Protein AF-L1NZZ9-F1 (afdb_monomer)

Foldseek 3Di:
DDFADAPVQADQADKWWWKDWKAWDDPPPDGQIWMWTKMAGNNQQKIWTWTCDGPPFHIKTFDIFGWDQDPVRWIWGWGWIAGPVQGIWIWTWTFTDGNSQKIWTWIDGPVGIMTDITGTD

Secondary structure (DSSP, 8-state):
------GGGS-SSSEEEEEEEEEE---TT---EEEEEEEEETTTTEEEEEEE--TT---EEEEEEEEEE-TTS-EEEEEEEEETTTEEEEEEEEEESGGG-EEEEEEEETTEEEEEEEEE-

Radius of gyration: 14.11 Å; Cα contacts (8 Å, |Δi|>4): 331; chains: 1; bounding box: 36×30×38 Å

pLDDT: mean 89.21, std 14.45, range [39.22, 98.88]

Structure (mmCIF, N/CA/C/O backbone):
data_AF-L1NZZ9-F1
#
_entry.id   AF-L1NZZ9-F1
#
loop_
_atom_site.group_PDB
_atom_site.id
_atom_site.type_symbol
_atom_site.label_atom_id
_atom_site.label_alt_id
_atom_site.label_comp_id
_atom_site.label_asym_id
_atom_site.label_entity_id
_atom_site.label_seq_id
_atom_site.pdbx_PDB_ins_code
_atom_site.Cartn_x
_atom_site.Cartn_y
_atom_site.Cartn_z
_atom_site.occupancy
_atom_site.B_iso_or_equiv
_atom_site.auth_seq_id
_atom_site.auth_comp_id
_atom_site.auth_asym_id
_atom_site.auth_atom_id
_atom_site.pdbx_PDB_model_num
ATOM 1 N N . MET A 1 1 ? -16.034 -20.396 -1.517 1.00 40.25 1 MET A N 1
ATOM 2 C CA . MET A 1 1 ? -16.034 -19.739 -0.193 1.00 40.25 1 MET A CA 1
ATOM 3 C C . MET A 1 1 ? -15.449 -18.351 -0.378 1.00 40.25 1 MET A C 1
ATOM 5 O O . MET A 1 1 ? -14.276 -18.246 -0.702 1.00 40.25 1 MET A O 1
ATOM 9 N N . THR A 1 2 ? -16.267 -17.304 -0.293 1.00 39.47 2 THR A N 1
ATOM 10 C CA . THR A 1 2 ? -15.812 -15.923 -0.516 1.00 39.47 2 THR A CA 1
ATOM 11 C C . THR A 1 2 ? -15.528 -15.296 0.844 1.00 39.47 2 THR A C 1
ATOM 13 O O . THR A 1 2 ? -16.461 -14.976 1.573 1.00 39.47 2 THR A O 1
ATOM 16 N N . ILE A 1 3 ? -14.253 -15.168 1.210 1.00 51.25 3 ILE A N 1
ATOM 17 C CA . ILE A 1 3 ? -13.834 -14.487 2.441 1.00 51.25 3 ILE A CA 1
ATOM 18 C C . ILE A 1 3 ? -13.760 -12.990 2.114 1.00 51.25 3 ILE A C 1
ATOM 20 O O . ILE A 1 3 ? -12.874 -12.557 1.382 1.00 51.25 3 ILE A O 1
ATOM 24 N N . ARG A 1 4 ? -14.730 -12.202 2.594 1.00 60.34 4 ARG A N 1
ATOM 25 C CA . ARG A 1 4 ? -14.737 -10.731 2.499 1.00 60.34 4 ARG A CA 1
ATOM 26 C C . ARG A 1 4 ? -14.772 -10.146 3.905 1.00 60.34 4 ARG A C 1
ATOM 28 O O . ARG A 1 4 ? -15.462 -10.677 4.768 1.00 60.34 4 ARG A O 1
ATOM 35 N N . VAL A 1 5 ? -14.037 -9.060 4.116 1.00 59.09 5 VAL A N 1
ATOM 36 C CA . VAL A 1 5 ? -14.034 -8.297 5.370 1.00 59.09 5 VAL A CA 1
ATOM 37 C C . VAL A 1 5 ? -15.132 -7.256 5.280 1.00 59.09 5 VAL A C 1
ATOM 39 O O . VAL A 1 5 ? -15.149 -6.465 4.338 1.00 59.09 5 VAL A O 1
ATOM 42 N N . THR A 1 6 ? -16.054 -7.258 6.236 1.00 62.00 6 THR A N 1
ATOM 43 C CA . THR A 1 6 ? -17.025 -6.167 6.363 1.00 62.00 6 THR A CA 1
ATOM 44 C C . THR A 1 6 ? -16.369 -4.985 7.075 1.00 62.00 6 THR A C 1
ATOM 46 O O . THR A 1 6 ? -15.425 -5.172 7.839 1.00 62.00 6 THR A O 1
ATOM 49 N N . PHE A 1 7 ? -16.848 -3.756 6.861 1.00 60.44 7 PHE A N 1
ATOM 50 C CA . PHE A 1 7 ? -16.272 -2.567 7.512 1.00 60.44 7 PHE A CA 1
ATOM 51 C C . PHE A 1 7 ? -16.204 -2.692 9.052 1.00 60.44 7 PHE A C 1
ATOM 53 O O . PHE A 1 7 ? -15.314 -2.118 9.673 1.00 60.44 7 PHE A O 1
ATOM 60 N N . PHE A 1 8 ? -17.095 -3.485 9.661 1.00 60.56 8 PHE A N 1
ATOM 61 C CA . PHE A 1 8 ? -17.130 -3.741 11.105 1.00 60.56 8 PHE A CA 1
ATOM 62 C C . PHE A 1 8 ? -15.996 -4.641 11.621 1.00 60.56 8 PHE A C 1
ATOM 64 O O . PHE A 1 8 ? -15.683 -4.589 12.806 1.00 60.56 8 PHE A O 1
ATOM 71 N N . ASP A 1 9 ? -15.356 -5.430 10.755 1.00 82.81 9 ASP A N 1
ATOM 72 C CA . ASP A 1 9 ? -14.238 -6.314 11.123 1.00 82.81 9 ASP A CA 1
ATOM 73 C C . ASP A 1 9 ? -12.869 -5.622 11.050 1.00 82.81 9 ASP A C 1
ATOM 75 O O . ASP A 1 9 ? -11.833 -6.239 11.321 1.00 82.81 9 ASP A O 1
ATOM 79 N N . ILE A 1 10 ? -12.833 -4.344 10.669 1.00 89.56 10 ILE A N 1
ATOM 80 C CA . ILE A 1 10 ? -11.598 -3.566 10.599 1.00 89.56 10 ILE A CA 1
ATOM 81 C C . ILE A 1 10 ? -11.282 -3.020 11.995 1.00 89.56 10 ILE A C 1
ATOM 83 O O . ILE A 1 10 ? -12.165 -2.432 12.626 1.00 89.56 10 ILE A O 1
ATOM 87 N N . PRO A 1 11 ? -10.039 -3.169 12.496 1.00 93.31 11 PRO A N 1
ATOM 88 C CA . PRO A 1 11 ? -9.646 -2.553 13.756 1.00 93.31 11 PRO A CA 1
ATOM 89 C C . PRO A 1 11 ? -9.931 -1.047 13.756 1.00 93.31 11 PRO A C 1
ATOM 91 O O . PRO A 1 11 ? -9.782 -0.376 12.738 1.00 93.31 11 PRO A O 1
ATOM 94 N N . THR A 1 12 ? -10.324 -0.510 14.908 1.00 93.56 12 THR A N 1
ATOM 95 C CA . THR A 1 12 ? -10.596 0.927 15.081 1.00 93.56 12 THR A CA 1
ATOM 96 C C . THR A 1 12 ? -9.438 1.680 15.734 1.00 93.56 12 THR A C 1
ATOM 98 O O . THR A 1 12 ? -9.471 2.904 15.804 1.00 93.56 12 THR A O 1
ATOM 101 N N . THR A 1 13 ? -8.425 0.967 16.232 1.00 94.69 13 THR A N 1
ATOM 102 C CA . THR A 1 13 ? -7.240 1.527 16.893 1.00 94.69 13 THR A CA 1
ATOM 103 C C . THR A 1 13 ? -5.988 0.711 16.570 1.00 94.69 13 THR A C 1
ATOM 105 O O . THR A 1 13 ? -6.063 -0.418 16.074 1.00 94.69 13 THR A O 1
ATOM 108 N N . GLY A 1 14 ? -4.825 1.290 16.877 1.00 95.75 14 GLY A N 1
ATOM 109 C CA . GLY A 1 14 ? -3.521 0.666 16.669 1.00 95.75 14 GLY A CA 1
ATOM 110 C C . GLY A 1 14 ? -3.008 0.799 15.238 1.00 95.75 14 GLY A C 1
ATOM 111 O O . GLY A 1 14 ? -3.662 1.369 14.364 1.00 95.75 14 GL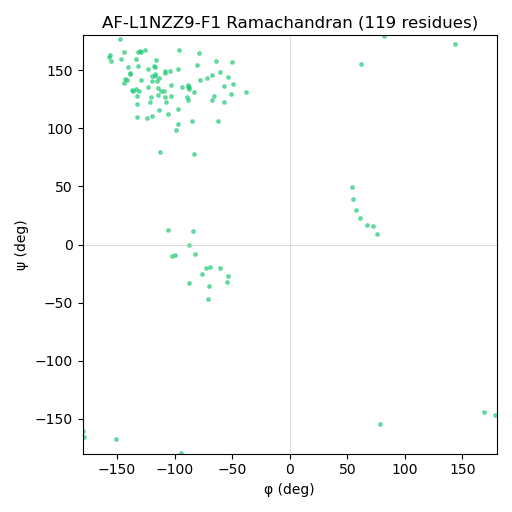Y A O 1
ATOM 112 N N . THR A 1 15 ? -1.815 0.260 15.007 1.00 97.12 15 THR A N 1
ATOM 113 C CA . THR A 1 15 ? -1.148 0.282 13.705 1.00 97.12 15 THR A CA 1
ATOM 114 C C . THR A 1 15 ? -0.925 -1.134 13.180 1.00 97.12 15 THR A C 1
ATOM 116 O O . THR A 1 15 ? -0.850 -2.106 13.934 1.00 97.12 15 THR A O 1
ATOM 119 N N . ALA A 1 16 ? -0.847 -1.266 11.861 1.00 97.50 16 ALA A N 1
ATOM 120 C CA . ALA A 1 16 ? -0.444 -2.489 11.185 1.00 97.50 16 ALA A CA 1
ATOM 121 C C . ALA A 1 16 ? 0.568 -2.162 10.097 1.00 97.50 16 ALA A C 1
ATOM 123 O O . ALA A 1 16 ? 0.355 -1.250 9.301 1.00 97.50 16 ALA A O 1
ATOM 124 N N . ASN A 1 17 ? 1.643 -2.942 10.042 1.00 98.44 17 ASN A N 1
ATOM 125 C CA . ASN A 1 17 ? 2.576 -2.925 8.930 1.00 98.44 17 ASN A CA 1
ATOM 126 C C . ASN A 1 17 ? 2.311 -4.145 8.043 1.00 98.44 17 ASN A C 1
ATOM 128 O O . ASN A 1 17 ? 2.241 -5.272 8.530 1.00 98.44 17 ASN A O 1
ATOM 132 N N . TYR A 1 18 ? 2.138 -3.914 6.750 1.00 98.50 18 TYR A N 1
ATOM 133 C CA . TYR A 1 18 ? 1.903 -4.928 5.736 1.00 98.50 18 TYR A CA 1
ATOM 134 C C . TYR A 1 18 ? 3.155 -5.065 4.886 1.00 98.50 18 TYR A C 1
ATOM 136 O O . TYR A 1 18 ? 3.594 -4.100 4.259 1.00 98.50 18 TYR A O 1
ATOM 144 N N . LYS A 1 19 ? 3.695 -6.284 4.823 1.00 98.38 19 LYS A N 1
ATOM 145 C CA . LYS A 1 19 ? 4.825 -6.619 3.953 1.00 98.38 19 LYS A CA 1
ATOM 146 C C . LYS A 1 19 ? 4.419 -7.652 2.925 1.00 98.38 19 LYS A C 1
ATOM 148 O O . LYS A 1 19 ? 3.618 -8.546 3.208 1.00 98.38 19 LYS A O 1
ATOM 153 N N . GLY A 1 20 ? 4.984 -7.545 1.732 1.00 96.50 20 GLY A N 1
ATOM 154 C CA . GLY A 1 20 ? 4.673 -8.480 0.662 1.00 96.50 20 GLY A CA 1
ATOM 155 C C . GLY A 1 20 ? 5.386 -8.176 -0.638 1.00 96.50 20 GLY A C 1
ATOM 156 O O . GLY A 1 20 ? 6.519 -7.694 -0.641 1.00 96.50 20 GLY A O 1
ATOM 157 N N . SER A 1 21 ? 4.711 -8.472 -1.739 1.00 95.19 21 SER A N 1
ATOM 158 C CA . SER A 1 21 ? 5.262 -8.417 -3.085 1.00 95.19 21 SER A CA 1
ATOM 159 C C . SER A 1 21 ? 4.540 -7.386 -3.937 1.00 95.19 21 SER A C 1
ATOM 161 O O . SER A 1 21 ? 3.331 -7.177 -3.817 1.00 95.19 21 SER A O 1
ATOM 163 N N . ALA A 1 22 ? 5.308 -6.775 -4.828 1.00 94.50 22 ALA A N 1
ATOM 164 C CA . ALA A 1 22 ? 4.800 -5.992 -5.935 1.00 94.50 22 ALA A CA 1
ATOM 165 C C . ALA A 1 22 ? 5.189 -6.676 -7.247 1.00 94.50 22 ALA A C 1
ATOM 167 O O . ALA A 1 22 ? 6.293 -7.200 -7.358 1.00 94.50 22 ALA A O 1
ATOM 168 N N . PHE A 1 23 ? 4.295 -6.676 -8.224 1.00 89.44 23 PHE A N 1
ATOM 169 C CA . PHE A 1 23 ? 4.441 -7.381 -9.490 1.00 89.44 23 PHE A CA 1
ATOM 170 C C . PHE A 1 23 ? 4.296 -6.358 -10.608 1.00 89.44 23 PHE A C 1
ATOM 172 O O . PHE A 1 23 ? 3.203 -5.833 -10.820 1.00 89.44 23 PHE A O 1
ATOM 179 N N . ALA A 1 24 ? 5.390 -6.040 -11.288 1.00 83.94 24 ALA A N 1
ATOM 180 C CA . ALA A 1 24 ? 5.342 -5.209 -12.483 1.00 83.94 24 ALA A CA 1
ATOM 181 C C . ALA A 1 24 ? 5.344 -6.100 -13.727 1.00 83.94 24 ALA A C 1
ATOM 183 O O . ALA A 1 24 ? 5.897 -7.204 -13.711 1.00 83.94 24 ALA A O 1
ATOM 184 N N . GLU A 1 25 ? 4.730 -5.622 -14.808 1.00 72.69 25 GLU A N 1
ATOM 185 C CA . GLU A 1 25 ? 4.909 -6.249 -16.111 1.00 72.69 25 GLU A CA 1
ATOM 186 C C . GLU A 1 25 ? 6.385 -6.142 -16.505 1.00 72.69 25 GLU A C 1
ATOM 188 O O . GLU A 1 25 ? 6.892 -5.073 -16.845 1.00 72.69 25 GLU A O 1
ATOM 193 N N . ALA A 1 26 ? 7.078 -7.271 -16.433 1.00 57.41 26 ALA A N 1
ATOM 194 C CA . ALA A 1 26 ? 8.371 -7.434 -17.057 1.00 57.41 26 ALA A CA 1
ATOM 195 C C . ALA A 1 26 ? 8.125 -8.053 -18.433 1.00 57.41 26 ALA A C 1
ATOM 197 O O . ALA A 1 26 ? 7.359 -9.013 -18.547 1.00 57.41 26 ALA A O 1
ATOM 198 N N . GLY A 1 27 ? 8.790 -7.548 -19.473 1.00 54.28 27 GLY A N 1
ATOM 199 C CA . GLY A 1 27 ? 8.811 -8.239 -20.765 1.00 54.28 27 GLY A CA 1
ATOM 200 C C . GLY A 1 27 ? 9.185 -9.724 -20.605 1.00 54.28 27 GLY A C 1
ATOM 201 O O . GLY A 1 27 ? 9.804 -10.113 -19.608 1.00 54.28 27 GLY A O 1
ATOM 202 N N . TYR A 1 28 ? 8.795 -10.554 -21.581 1.00 39.22 28 TYR A N 1
ATOM 203 C CA . TYR A 1 28 ? 8.965 -12.014 -21.565 1.00 39.22 28 TYR A CA 1
ATOM 204 C C . TYR A 1 28 ? 10.301 -12.463 -20.932 1.00 39.22 28 TYR A C 1
ATOM 206 O O . TYR A 1 28 ? 11.371 -11.964 -21.281 1.00 39.22 28 TYR A O 1
ATOM 214 N N . CYS A 1 29 ? 10.222 -13.427 -20.006 1.00 47.53 29 CYS A N 1
ATOM 215 C CA . CYS A 1 29 ? 11.338 -14.039 -19.265 1.00 47.53 29 CYS A CA 1
ATOM 216 C C . CYS A 1 29 ? 11.976 -13.214 -18.130 1.00 47.53 29 CYS A C 1
ATOM 218 O O . CYS A 1 29 ? 12.974 -13.664 -17.561 1.00 47.53 29 CYS A O 1
ATOM 220 N N . LYS A 1 30 ? 11.406 -12.070 -17.728 1.00 53.97 30 LYS A N 1
ATOM 221 C CA . LYS A 1 30 ? 11.825 -11.371 -16.502 1.00 53.97 30 LYS A CA 1
ATOM 222 C C . LYS A 1 30 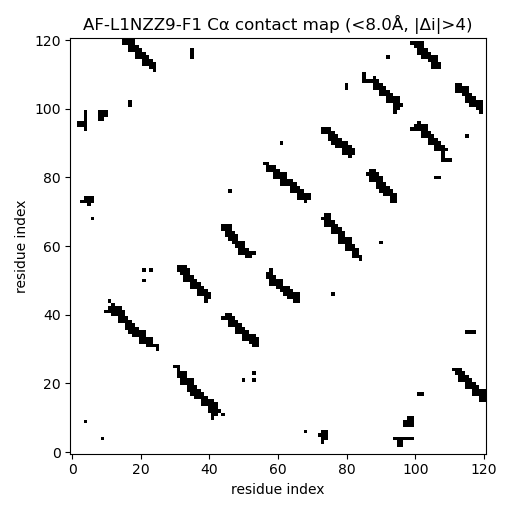? 10.791 -11.469 -15.387 1.00 53.97 30 LYS A C 1
ATOM 224 O O . LYS A 1 30 ? 9.594 -11.621 -15.590 1.00 53.97 30 LYS A O 1
ATOM 229 N N . LYS A 1 31 ? 11.317 -11.455 -14.171 1.00 56.09 31 LYS A N 1
ATOM 230 C CA . LYS A 1 31 ? 10.603 -11.587 -12.912 1.00 56.09 31 LYS A CA 1
ATOM 231 C C . LYS A 1 31 ? 10.730 -10.236 -12.200 1.00 56.09 31 LYS A C 1
ATOM 233 O O . LYS A 1 31 ? 11.594 -10.104 -11.339 1.00 56.09 31 LYS A O 1
ATOM 238 N N . ASP A 1 32 ? 9.927 -9.235 -12.570 1.00 62.69 32 ASP A N 1
ATOM 239 C CA . ASP A 1 32 ? 9.965 -7.925 -11.895 1.00 62.69 32 ASP A CA 1
ATOM 240 C C . ASP A 1 32 ? 9.110 -7.970 -10.626 1.00 62.69 32 ASP A C 1
ATOM 242 O O . ASP A 1 32 ? 7.968 -7.509 -10.573 1.00 62.69 32 ASP A O 1
ATOM 246 N N . TYR A 1 33 ? 9.691 -8.584 -9.593 1.00 81.75 33 TYR A N 1
ATOM 247 C CA . TYR A 1 33 ? 9.127 -8.613 -8.250 1.00 81.75 33 TYR A CA 1
ATOM 248 C C . TYR A 1 33 ? 9.779 -7.521 -7.407 1.00 81.75 33 TYR A C 1
ATOM 250 O O . TYR A 1 33 ? 10.978 -7.562 -7.141 1.00 81.75 33 TYR A O 1
ATOM 258 N N . GLY A 1 34 ? 8.974 -6.564 -6.968 1.00 92.38 34 GLY A N 1
ATOM 259 C CA . GLY A 1 34 ? 9.315 -5.631 -5.905 1.00 92.38 34 GLY A CA 1
ATOM 260 C C . GLY A 1 34 ? 8.807 -6.118 -4.549 1.00 92.38 34 GLY A C 1
ATOM 261 O O . GLY A 1 34 ? 8.166 -7.166 -4.421 1.00 92.38 34 GLY A O 1
ATOM 262 N N . LYS A 1 35 ? 9.065 -5.318 -3.521 1.00 96.44 35 LYS A N 1
ATOM 263 C CA . LYS A 1 35 ? 8.602 -5.525 -2.149 1.00 96.44 35 LYS A CA 1
ATOM 264 C C . LYS A 1 35 ? 7.637 -4.418 -1.764 1.00 96.44 35 LYS A C 1
ATOM 266 O O . LYS A 1 35 ? 7.932 -3.251 -2.002 1.00 96.44 35 LYS A O 1
ATOM 271 N N . LEU A 1 36 ? 6.523 -4.791 -1.145 1.00 98.38 36 LEU A N 1
ATOM 272 C CA . LEU A 1 36 ? 5.605 -3.859 -0.495 1.00 98.38 36 LEU A CA 1
ATOM 273 C C . LEU A 1 36 ? 6.031 -3.643 0.959 1.00 98.38 36 LEU A C 1
ATOM 275 O O . LEU A 1 36 ? 6.273 -4.623 1.668 1.00 98.38 36 LEU A O 1
ATOM 279 N N . ASP A 1 37 ? 6.020 -2.388 1.401 1.00 98.62 37 ASP A N 1
ATOM 280 C CA . ASP A 1 37 ? 5.979 -2.004 2.813 1.00 98.62 37 ASP A CA 1
ATOM 281 C C . ASP A 1 37 ? 4.908 -0.913 2.989 1.00 98.62 37 ASP A C 1
ATOM 283 O O . ASP A 1 37 ? 5.050 0.197 2.474 1.00 98.62 37 ASP A O 1
ATOM 287 N N . TYR A 1 38 ? 3.787 -1.241 3.636 1.00 98.81 38 TYR A N 1
ATOM 288 C CA . TYR A 1 38 ? 2.647 -0.333 3.792 1.00 98.81 38 TYR A CA 1
ATOM 289 C C . TYR A 1 38 ? 2.166 -0.314 5.235 1.00 98.81 38 TYR A C 1
ATOM 291 O O . TYR A 1 38 ? 1.876 -1.355 5.814 1.00 98.81 38 TYR A O 1
ATOM 299 N N . THR A 1 39 ? 2.051 0.870 5.822 1.00 98.75 39 THR A N 1
ATOM 300 C CA . THR A 1 39 ? 1.601 1.045 7.202 1.00 98.75 39 THR A CA 1
ATOM 301 C C . THR A 1 39 ? 0.215 1.660 7.225 1.00 98.75 39 THR A C 1
ATOM 303 O O . THR A 1 39 ? -0.038 2.659 6.556 1.00 98.75 39 THR A O 1
ATOM 306 N N . VAL A 1 40 ? -0.665 1.062 8.022 1.00 98.56 40 VAL A N 1
ATOM 307 C CA . VAL A 1 40 ? -2.001 1.565 8.334 1.00 98.56 40 VAL A CA 1
ATOM 308 C C . VAL A 1 40 ? -2.040 1.967 9.799 1.00 98.56 40 VAL A C 1
ATOM 310 O O . VAL A 1 40 ? -1.645 1.190 10.667 1.00 98.56 40 VAL A O 1
ATOM 313 N N . ASP A 1 41 ? -2.557 3.155 10.069 1.00 98.31 41 ASP A N 1
ATOM 314 C CA . ASP A 1 41 ? -3.002 3.578 11.389 1.00 9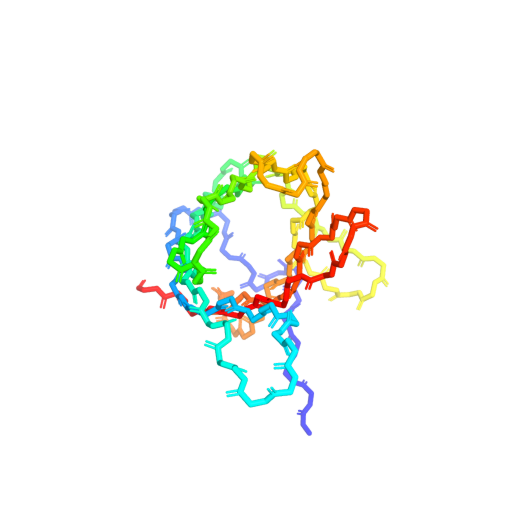8.31 41 ASP A CA 1
ATOM 315 C C . ASP A 1 41 ? -4.532 3.571 11.403 1.00 98.31 41 ASP A C 1
ATOM 317 O O . ASP A 1 41 ? -5.196 4.354 10.720 1.00 98.31 41 ASP A O 1
ATOM 321 N N . PHE A 1 42 ? -5.097 2.649 12.177 1.00 96.31 42 PHE A N 1
ATOM 322 C CA . PHE A 1 42 ? -6.537 2.457 12.271 1.00 96.31 42 PHE A CA 1
ATOM 323 C C . PHE A 1 42 ? -7.228 3.527 13.116 1.00 96.31 42 PHE A C 1
ATOM 325 O O . PHE A 1 42 ? -8.406 3.798 12.884 1.00 96.31 42 PHE A O 1
ATOM 332 N N . ALA A 1 43 ? -6.508 4.160 14.051 1.00 96.25 43 ALA A N 1
ATOM 333 C CA . ALA A 1 43 ? -7.056 5.236 14.869 1.00 96.25 43 ALA A CA 1
ATOM 334 C C . ALA A 1 43 ? -7.256 6.501 14.028 1.00 96.25 43 ALA A C 1
ATOM 336 O O . ALA A 1 43 ? -8.335 7.093 14.042 1.00 96.25 43 ALA A O 1
ATOM 337 N N . SER A 1 44 ? -6.244 6.881 13.241 1.00 97.69 44 SER A N 1
ATOM 338 C CA . SER A 1 44 ? -6.353 8.010 12.307 1.00 97.69 44 SER A CA 1
ATOM 339 C C . SER A 1 44 ? -7.028 7.647 10.983 1.00 97.69 44 SER A C 1
ATOM 341 O O . SER A 1 44 ? -7.331 8.539 10.192 1.00 97.69 44 SER A O 1
ATOM 343 N N . LYS A 1 45 ? -7.291 6.354 10.741 1.00 97.19 45 LYS A N 1
ATOM 344 C CA . LYS A 1 45 ? -7.834 5.818 9.484 1.00 97.19 45 LYS A CA 1
ATOM 345 C C . LYS A 1 45 ? -6.984 6.219 8.278 1.00 97.19 45 LYS A C 1
ATOM 347 O O . LYS A 1 45 ? -7.513 6.507 7.206 1.00 97.19 45 LYS A O 1
ATOM 352 N N . THR A 1 46 ? -5.664 6.226 8.437 1.00 98.62 46 THR A N 1
ATOM 353 C CA . THR A 1 46 ? -4.726 6.591 7.371 1.00 98.62 46 THR A CA 1
ATOM 354 C C . THR A 1 46 ? -3.819 5.434 6.988 1.00 98.62 46 THR A C 1
ATOM 356 O O . THR A 1 46 ? -3.553 4.538 7.786 1.00 98.62 46 THR A O 1
ATOM 359 N N . GLY A 1 47 ? -3.358 5.439 5.740 1.00 98.69 47 GLY A N 1
ATOM 360 C CA . GLY A 1 47 ? -2.410 4.456 5.233 1.00 98.69 47 GLY A CA 1
ATOM 361 C C . GLY A 1 47 ? -1.421 5.078 4.259 1.00 98.69 47 GLY A C 1
ATOM 362 O O . GLY A 1 47 ? -1.791 5.959 3.481 1.00 98.69 47 GLY A O 1
ATOM 363 N N . GLN A 1 48 ? -0.168 4.631 4.309 1.00 98.88 48 GLN A N 1
ATOM 364 C CA . GLN A 1 48 ? 0.908 5.053 3.408 1.00 98.88 48 GLN A CA 1
ATOM 365 C C . GLN A 1 48 ? 2.018 4.007 3.340 1.00 98.88 48 GLN A C 1
ATOM 367 O O . GLN A 1 48 ? 2.150 3.175 4.236 1.00 98.88 48 GLN A O 1
ATOM 372 N N . GLY A 1 49 ? 2.858 4.067 2.311 1.00 98.69 49 GLY A N 1
ATOM 373 C CA . GLY A 1 49 ? 3.949 3.110 2.182 1.00 98.69 49 GLY A CA 1
ATOM 374 C C . GLY A 1 49 ? 4.825 3.314 0.961 1.00 98.69 49 GLY A C 1
ATOM 375 O O . GLY A 1 49 ? 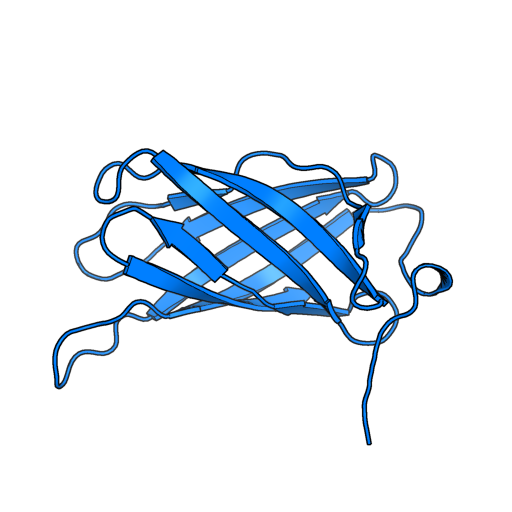4.843 4.383 0.346 1.00 98.69 49 GLY A O 1
ATOM 376 N N . SER A 1 50 ? 5.539 2.258 0.595 1.00 98.62 50 SER A N 1
ATOM 377 C CA . SER A 1 50 ? 6.391 2.229 -0.581 1.00 98.62 50 SER A CA 1
ATOM 378 C C . SER A 1 50 ? 6.443 0.855 -1.242 1.00 98.62 50 SER A C 1
ATOM 380 O O . SER A 1 50 ? 6.132 -0.182 -0.649 1.00 98.62 50 SER A O 1
ATOM 382 N N . ILE A 1 51 ? 6.844 0.873 -2.511 1.00 97.56 51 ILE A N 1
ATOM 383 C CA . ILE A 1 51 ? 7.265 -0.307 -3.257 1.00 97.56 51 ILE A CA 1
ATOM 384 C C . ILE A 1 51 ? 8.741 -0.130 -3.581 1.00 97.56 51 ILE A C 1
ATOM 386 O O . ILE A 1 51 ? 9.125 0.902 -4.130 1.00 97.56 51 ILE A O 1
ATOM 390 N N . THR A 1 52 ? 9.552 -1.131 -3.261 1.00 96.00 52 THR A N 1
ATOM 391 C CA . THR A 1 52 ? 11.009 -1.087 -3.450 1.00 96.00 52 THR A CA 1
ATOM 392 C C . THR A 1 52 ? 11.515 -2.317 -4.193 1.00 96.00 52 THR A C 1
ATOM 394 O O . THR A 1 52 ? 10.807 -3.317 -4.326 1.00 96.00 52 THR A O 1
ATOM 397 N N . GLY A 1 53 ? 12.753 -2.266 -4.685 1.00 92.31 53 GLY A N 1
ATOM 398 C CA . GLY A 1 53 ? 13.436 -3.444 -5.236 1.00 92.31 53 GLY A CA 1
ATOM 399 C C . GLY A 1 53 ? 12.918 -3.932 -6.591 1.00 92.31 53 GLY A C 1
ATOM 400 O O . GLY A 1 53 ? 13.229 -5.055 -6.981 1.00 92.31 53 GLY A O 1
ATOM 401 N N . LEU A 1 54 ? 12.153 -3.109 -7.313 1.00 89.94 54 LEU A N 1
ATOM 402 C CA . LEU A 1 54 ? 11.817 -3.379 -8.710 1.00 89.94 54 LEU A CA 1
ATOM 403 C C . LEU A 1 54 ? 13.100 -3.311 -9.570 1.00 89.94 54 LEU A C 1
ATOM 405 O O . LEU A 1 54 ? 13.831 -2.319 -9.485 1.00 89.94 54 LEU A O 1
ATOM 409 N N . PRO A 1 55 ? 13.411 -4.330 -10.394 1.00 86.25 55 PRO A N 1
ATOM 410 C CA . PRO A 1 55 ? 14.660 -4.371 -11.154 1.00 86.25 55 PRO A CA 1
ATOM 411 C C . PRO A 1 55 ? 14.861 -3.160 -12.074 1.00 86.25 55 PRO A C 1
ATOM 413 O O . PRO A 1 55 ? 14.058 -2.882 -12.961 1.00 86.25 55 PRO A O 1
ATOM 416 N N . GLY A 1 56 ? 15.970 -2.440 -11.881 1.00 84.94 56 GLY A N 1
ATOM 417 C CA . GLY A 1 56 ? 16.316 -1.272 -12.699 1.00 84.94 56 GLY A CA 1
ATOM 418 C C . GLY A 1 56 ? 15.370 -0.078 -12.532 1.00 84.94 56 GLY A C 1
ATOM 419 O O . GLY A 1 56 ? 15.368 0.803 -13.390 1.00 84.94 56 GLY A O 1
ATOM 420 N N . LYS A 1 57 ? 14.565 -0.058 -11.464 1.00 87.56 57 LYS A N 1
ATOM 421 C CA . LYS A 1 57 ? 13.651 1.032 -11.115 1.00 87.56 57 LYS A CA 1
ATOM 422 C C . LYS A 1 57 ? 13.952 1.540 -9.711 1.00 87.56 57 LYS A C 1
ATOM 424 O O . LYS A 1 57 ? 14.425 0.806 -8.847 1.00 87.56 57 LYS A O 1
ATOM 429 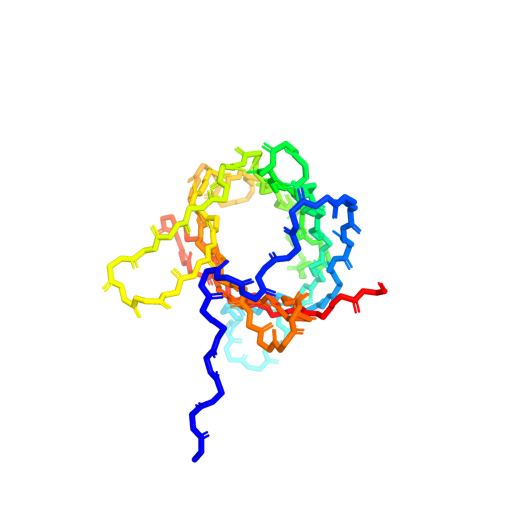N N . GLN A 1 58 ? 13.669 2.810 -9.495 1.00 91.44 58 GLN A N 1
ATOM 430 C CA . GLN A 1 58 ? 13.646 3.444 -8.196 1.00 91.44 58 GLN A CA 1
ATOM 431 C C . GLN A 1 58 ? 12.360 3.115 -7.444 1.00 91.44 58 GLN A C 1
ATOM 433 O O . GLN A 1 58 ? 11.354 2.679 -8.012 1.00 91.44 58 GLN A O 1
ATOM 438 N N . ASP A 1 59 ? 12.408 3.389 -6.148 1.00 95.69 59 ASP A N 1
ATOM 439 C CA . ASP A 1 59 ? 11.286 3.189 -5.255 1.00 95.69 59 ASP A CA 1
ATOM 440 C C . ASP A 1 59 ? 10.070 4.027 -5.665 1.00 95.69 59 ASP A C 1
ATOM 442 O O . ASP A 1 59 ? 10.161 5.144 -6.189 1.00 95.69 59 ASP A O 1
ATOM 446 N N . ILE A 1 60 ? 8.901 3.470 -5.375 1.00 96.94 60 ILE A N 1
ATOM 447 C CA . ILE A 1 60 ? 7.611 4.108 -5.586 1.00 96.94 60 ILE A CA 1
ATOM 448 C C . ILE A 1 60 ? 7.051 4.480 -4.226 1.00 96.94 60 ILE A C 1
ATOM 450 O O . ILE A 1 60 ? 6.919 3.636 -3.344 1.00 96.94 60 ILE A O 1
ATOM 454 N N . THR A 1 61 ? 6.681 5.743 -4.060 1.00 98.75 61 THR A N 1
ATOM 455 C CA . THR A 1 61 ? 5.992 6.227 -2.864 1.00 98.75 61 THR A CA 1
ATOM 456 C C . THR A 1 61 ? 4.485 6.085 -3.035 1.00 98.75 61 THR A C 1
ATOM 458 O O . THR A 1 61 ? 3.916 6.615 -3.989 1.00 98.75 61 THR A O 1
ATOM 461 N N . LEU A 1 62 ? 3.829 5.433 -2.078 1.00 98.81 62 LEU A N 1
ATOM 462 C CA . LEU A 1 62 ? 2.375 5.387 -1.934 1.00 98.81 62 LEU A CA 1
ATOM 463 C C . LEU A 1 62 ? 1.986 6.424 -0.877 1.00 98.81 62 LEU A C 1
ATOM 465 O O . LEU A 1 62 ? 2.137 6.190 0.324 1.00 98.81 62 LEU A O 1
ATOM 469 N N . LYS A 1 63 ? 1.546 7.606 -1.320 1.00 98.81 63 LYS A N 1
ATOM 470 C CA . LYS A 1 63 ? 1.261 8.733 -0.421 1.00 98.81 63 LYS A CA 1
ATOM 471 C C . LYS A 1 63 ? 0.106 8.413 0.523 1.00 98.81 63 LYS A C 1
ATOM 473 O O . LYS A 1 63 ? -0.755 7.589 0.207 1.00 98.81 63 LYS A O 1
ATOM 478 N N . GLN A 1 64 ? 0.062 9.135 1.641 1.00 98.81 64 GLN A N 1
ATOM 479 C CA . GLN A 1 64 ? -1.007 9.015 2.622 1.00 98.81 64 GLN A CA 1
ATOM 480 C C . GLN A 1 64 ? -2.395 9.122 1.986 1.00 98.81 64 GLN A C 1
ATOM 482 O O . GLN A 1 64 ? -2.686 10.064 1.247 1.00 98.81 64 GLN A O 1
ATOM 487 N N . ALA A 1 65 ? -3.250 8.159 2.309 1.00 98.75 65 ALA A N 1
ATOM 488 C CA . ALA A 1 65 ? -4.647 8.112 1.912 1.00 98.75 65 ALA A CA 1
ATOM 489 C C . ALA A 1 65 ? -5.540 7.769 3.107 1.00 98.75 65 ALA A C 1
ATOM 491 O O . ALA A 1 65 ? -5.085 7.219 4.109 1.00 98.75 65 ALA A O 1
ATOM 492 N N . GLN A 1 66 ? -6.821 8.106 2.982 1.00 98.38 66 GLN A N 1
ATOM 493 C CA . GLN A 1 66 ? -7.844 7.809 3.982 1.00 98.38 66 GLN A CA 1
ATOM 494 C C . GLN A 1 66 ? -8.442 6.423 3.729 1.00 98.38 66 GLN A C 1
ATOM 496 O O . GLN A 1 66 ? -8.789 6.104 2.588 1.00 98.38 66 GLN A O 1
ATOM 501 N N . LEU A 1 67 ? -8.602 5.644 4.798 1.00 96.50 67 LEU A N 1
ATOM 502 C CA . LEU A 1 67 ? -9.347 4.392 4.804 1.00 96.50 67 LEU A CA 1
ATOM 503 C C . LEU A 1 67 ? -10.831 4.690 4.586 1.00 96.50 67 LEU A C 1
ATOM 505 O O . LEU A 1 67 ? -11.442 5.457 5.336 1.00 96.50 67 LEU A O 1
ATOM 509 N N . ARG A 1 68 ? -11.423 4.067 3.570 1.00 93.81 68 ARG A N 1
ATOM 510 C CA . ARG A 1 68 ? -12.824 4.269 3.192 1.00 93.81 68 ARG A CA 1
ATOM 511 C C . ARG A 1 68 ? -13.492 2.948 2.837 1.00 93.81 68 ARG A C 1
ATOM 513 O O . ARG A 1 68 ? -12.850 2.056 2.284 1.00 93.81 68 ARG A O 1
ATOM 520 N N . ALA A 1 69 ? -14.785 2.845 3.133 1.00 91.81 69 ALA A N 1
ATOM 521 C CA . ALA A 1 69 ? -15.641 1.826 2.538 1.00 91.81 69 ALA A CA 1
ATOM 522 C C . ALA A 1 69 ? -15.901 2.177 1.065 1.00 91.81 69 ALA A C 1
ATOM 524 O O . ALA A 1 69 ? -16.036 3.356 0.724 1.00 91.81 69 ALA A O 1
ATOM 525 N N . ARG A 1 70 ? -15.968 1.166 0.200 1.00 88.56 70 ARG A N 1
ATOM 526 C CA . ARG A 1 70 ? -16.181 1.314 -1.244 1.00 88.56 70 ARG A CA 1
ATOM 527 C C . ARG A 1 70 ? -17.506 0.677 -1.689 1.00 88.56 70 ARG A C 1
ATOM 529 O O . ARG A 1 70 ? -18.013 -0.209 -0.999 1.00 88.56 70 ARG A O 1
ATOM 536 N N . PRO A 1 71 ? -18.063 1.078 -2.853 1.00 87.88 71 PRO A N 1
ATOM 537 C CA . PRO A 1 71 ? -19.332 0.540 -3.362 1.00 87.88 71 PRO A CA 1
ATOM 538 C C . PRO A 1 71 ? -19.334 -0.972 -3.638 1.00 87.88 71 PRO A C 1
ATOM 540 O O . PRO A 1 71 ? -20.394 -1.585 -3.697 1.00 87.88 71 PRO A O 1
ATOM 543 N N . ASP A 1 72 ? -18.161 -1.588 -3.799 1.00 85.88 72 ASP A N 1
ATOM 544 C CA . ASP A 1 72 ? -17.990 -3.029 -4.026 1.00 85.88 72 ASP A CA 1
ATOM 545 C C . ASP A 1 72 ? -17.987 -3.865 -2.727 1.00 85.88 72 ASP A C 1
ATOM 547 O O . ASP A 1 72 ? -17.660 -5.059 -2.742 1.00 85.88 72 ASP A O 1
ATOM 551 N N . ASN A 1 73 ? -18.371 -3.243 -1.605 1.00 83.44 73 ASN A N 1
ATOM 552 C CA . ASN A 1 73 ? -18.331 -3.789 -0.249 1.00 83.44 73 ASN A CA 1
ATOM 553 C C . ASN A 1 73 ? -16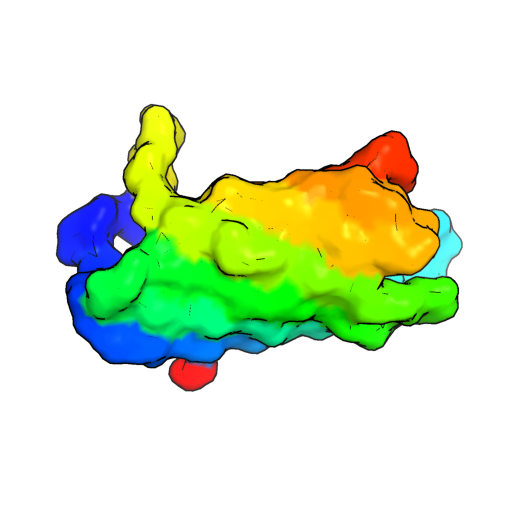.920 -4.158 0.235 1.00 83.44 73 ASN A C 1
ATOM 555 O O . ASN A 1 73 ? -16.776 -4.976 1.144 1.00 83.44 73 ASN A O 1
ATOM 559 N N . THR A 1 74 ? -15.876 -3.569 -0.350 1.00 89.12 74 THR A N 1
ATOM 560 C CA . THR A 1 74 ? -14.524 -3.613 0.214 1.00 89.12 74 THR A CA 1
ATOM 561 C C . THR A 1 74 ? -14.241 -2.360 1.034 1.00 89.12 74 THR A C 1
ATOM 563 O O . THR A 1 74 ? -14.985 -1.378 1.015 1.00 89.12 74 THR A O 1
ATOM 566 N N . SER A 1 75 ? -13.159 -2.394 1.802 1.00 93.25 75 SER A N 1
ATOM 567 C CA . SER A 1 75 ? -12.623 -1.214 2.473 1.00 93.25 75 SER A CA 1
ATOM 568 C C . SER A 1 75 ? -11.144 -1.103 2.182 1.00 93.25 75 SER A C 1
ATOM 570 O O . SER A 1 75 ? -10.446 -2.115 2.113 1.00 93.25 75 SER A O 1
ATOM 572 N N . GLY A 1 76 ? -10.662 0.117 1.990 1.00 95.81 76 GLY A N 1
ATOM 573 C CA . GLY A 1 76 ? -9.315 0.300 1.491 1.00 95.81 76 GLY A CA 1
ATOM 574 C C . GLY A 1 76 ? -8.880 1.746 1.351 1.00 95.81 76 GLY A C 1
ATOM 575 O O . GLY A 1 76 ? -9.504 2.666 1.878 1.00 95.81 76 GLY A O 1
ATOM 576 N N . PHE A 1 77 ? -7.784 1.911 0.626 1.00 98.25 77 PHE A N 1
ATOM 577 C CA . PHE A 1 77 ? -7.082 3.163 0.408 1.00 98.25 77 PHE A CA 1
ATOM 578 C C . PHE A 1 77 ? -7.020 3.460 -1.081 1.00 98.25 77 PHE A C 1
ATOM 580 O O . PHE A 1 77 ? -6.487 2.659 -1.849 1.00 98.25 77 PHE A O 1
ATOM 587 N N . ASP A 1 78 ? -7.542 4.619 -1.466 1.00 98.12 78 ASP A N 1
ATOM 588 C CA . ASP A 1 78 ? -7.365 5.199 -2.795 1.00 98.12 78 ASP A CA 1
ATOM 589 C C . ASP A 1 78 ? -6.537 6.471 -2.636 1.00 98.12 78 ASP A C 1
ATOM 591 O O . ASP A 1 78 ? -6.955 7.409 -1.943 1.00 98.12 78 ASP A O 1
ATOM 595 N N . GLY A 1 79 ? -5.341 6.467 -3.220 1.00 98.56 79 GLY A N 1
ATOM 596 C CA . GLY A 1 79 ? -4.332 7.491 -2.988 1.00 98.56 79 GLY A CA 1
ATOM 597 C C . GLY A 1 79 ? -3.456 7.776 -4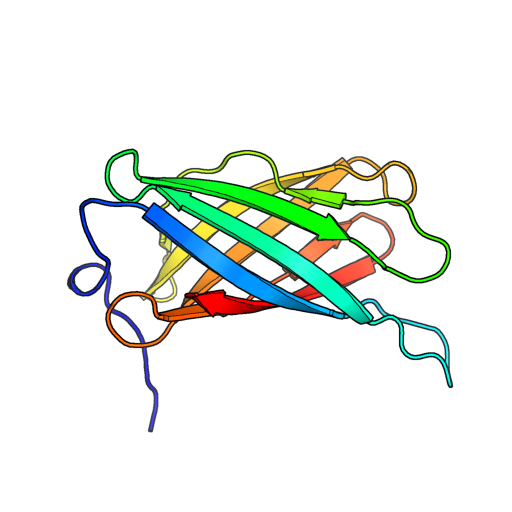.198 1.00 98.56 79 GLY A C 1
ATOM 598 O O . GLY A 1 79 ? -3.558 7.143 -5.246 1.00 98.56 79 GLY A O 1
ATOM 599 N N . ASN A 1 80 ? -2.569 8.753 -4.035 1.00 98.75 80 ASN A N 1
ATOM 600 C CA . ASN A 1 80 ? -1.610 9.140 -5.064 1.00 98.75 80 ASN A CA 1
ATOM 601 C C . ASN A 1 80 ? -0.329 8.311 -4.935 1.00 98.75 80 ASN A C 1
ATOM 603 O O . ASN A 1 80 ? 0.200 8.145 -3.833 1.00 98.75 80 ASN A O 1
ATOM 607 N N . ALA A 1 81 ? 0.206 7.854 -6.061 1.00 98.50 81 ALA A N 1
ATOM 608 C CA . ALA A 1 81 ? 1.507 7.208 -6.146 1.00 98.50 81 ALA A CA 1
ATOM 609 C C . ALA A 1 81 ? 2.507 8.142 -6.838 1.00 98.50 81 ALA A C 1
ATOM 611 O O . ALA A 1 81 ? 2.134 8.934 -7.702 1.00 98.50 81 ALA A O 1
ATOM 612 N N . LYS A 1 82 ? 3.782 8.076 -6.455 1.00 98.00 82 LYS A N 1
ATOM 613 C CA . LYS A 1 82 ? 4.844 8.856 -7.098 1.00 98.00 82 LYS A CA 1
ATOM 614 C C . LYS A 1 82 ? 6.079 8.003 -7.319 1.00 98.00 82 LYS A C 1
ATOM 616 O O . LYS A 1 82 ? 6.536 7.328 -6.403 1.00 98.00 82 LYS A O 1
ATOM 621 N N . SER A 1 83 ? 6.624 8.070 -8.524 1.00 93.62 83 SER A N 1
ATOM 622 C CA . SER A 1 83 ? 7.853 7.395 -8.924 1.00 93.62 83 SER A CA 1
ATOM 623 C C . SER A 1 83 ? 8.694 8.326 -9.789 1.00 93.62 83 SER A C 1
ATOM 625 O O . SER A 1 83 ? 8.153 9.118 -10.559 1.00 93.62 83 SER A O 1
ATOM 627 N N . LYS A 1 84 ? 10.022 8.214 -9.703 1.00 92.62 84 LYS A N 1
ATOM 628 C CA . LYS A 1 84 ? 10.908 8.911 -10.642 1.00 92.62 84 LYS A CA 1
ATOM 629 C C . LYS A 1 84 ? 10.831 8.313 -12.050 1.00 92.62 84 LYS A C 1
ATOM 631 O O . LYS A 1 84 ? 10.890 9.062 -13.017 1.00 92.62 84 LYS A O 1
ATOM 636 N N . ASP A 1 85 ? 10.665 6.995 -12.154 1.00 90.06 85 ASP A N 1
ATOM 637 C CA . ASP A 1 85 ? 10.670 6.284 -13.438 1.00 90.06 85 ASP A CA 1
ATOM 638 C C . ASP A 1 85 ? 9.291 6.229 -14.097 1.00 90.06 85 ASP A C 1
ATOM 640 O O . ASP A 1 85 ? 9.193 6.240 -15.322 1.00 90.06 85 ASP A O 1
ATOM 644 N N . PHE A 1 86 ? 8.222 6.166 -13.294 1.00 89.12 86 PHE A N 1
ATOM 645 C CA . PHE A 1 86 ? 6.845 6.083 -13.797 1.00 89.12 86 PHE A CA 1
ATOM 646 C C . PHE A 1 86 ? 6.079 7.416 -13.729 1.00 89.12 86 PHE A C 1
ATOM 648 O O . PHE A 1 86 ? 4.996 7.524 -14.303 1.00 89.12 86 PHE A O 1
ATOM 655 N N . GLY A 1 87 ? 6.637 8.434 -13.065 1.00 93.50 87 GLY A N 1
ATOM 656 C CA . GLY A 1 87 ? 5.994 9.730 -12.854 1.00 93.50 87 GLY A CA 1
ATOM 657 C C . GLY A 1 87 ? 4.947 9.715 -11.736 1.00 93.50 87 GLY A C 1
ATOM 658 O O . GLY A 1 87 ? 5.016 8.920 -10.792 1.00 93.50 87 GLY A O 1
ATOM 659 N N . ASP A 1 88 ? 3.983 10.631 -11.826 1.00 97.25 88 ASP A N 1
ATOM 660 C CA . ASP A 1 88 ? 2.823 10.650 -10.936 1.00 97.25 88 ASP A CA 1
ATOM 661 C C . ASP A 1 88 ? 1.797 9.591 -11.370 1.00 97.25 88 ASP A C 1
ATOM 663 O O . ASP A 1 88 ? 1.558 9.363 -12.558 1.00 97.25 88 ASP A O 1
ATOM 667 N N . GLY A 1 89 ? 1.182 8.943 -10.388 1.00 97.62 89 GLY A N 1
ATOM 668 C CA . GLY A 1 89 ? 0.173 7.914 -10.585 1.00 97.62 89 GLY A CA 1
ATOM 669 C C . GLY A 1 89 ? -0.814 7.866 -9.427 1.00 97.62 89 GLY A C 1
ATOM 670 O O . GLY A 1 89 ? -0.859 8.747 -8.564 1.00 97.62 89 GLY A O 1
ATOM 671 N N . SER A 1 90 ? -1.596 6.799 -9.385 1.00 98.56 90 SER A N 1
ATOM 672 C CA . SER A 1 90 ? -2.53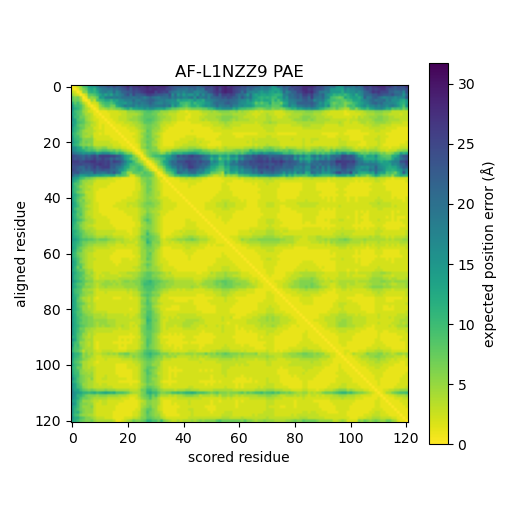8 6.518 -8.301 1.00 98.56 90 SER A CA 1
ATOM 673 C C . SER A 1 90 ? -2.353 5.096 -7.796 1.00 98.56 90 SER A C 1
ATOM 675 O O . SER A 1 90 ? -1.667 4.290 -8.419 1.00 98.56 90 SER A O 1
ATOM 677 N N . TYR A 1 91 ? -2.937 4.774 -6.653 1.00 98.56 91 TYR A N 1
ATOM 678 C CA . TYR A 1 91 ? -3.017 3.404 -6.179 1.00 98.56 91 TYR A CA 1
ATOM 679 C C . TYR A 1 91 ? -4.367 3.141 -5.532 1.00 98.56 91 TYR A C 1
ATOM 681 O O . TYR A 1 91 ? -4.994 4.046 -4.977 1.00 98.56 91 TYR A O 1
ATOM 689 N N . SER A 1 92 ? -4.773 1.878 -5.584 1.00 98.12 92 SER A N 1
ATOM 690 C CA . SER A 1 92 ? -5.937 1.363 -4.882 1.00 98.12 92 SER A CA 1
ATOM 691 C C . SER A 1 92 ? -5.542 0.078 -4.172 1.00 98.12 92 SER A C 1
ATOM 693 O O . SER A 1 92 ? -5.078 -0.869 -4.807 1.00 98.12 92 SER A O 1
ATOM 695 N N . LEU A 1 93 ? -5.687 0.058 -2.849 1.00 98.00 93 LEU A N 1
ATOM 696 C CA . LEU A 1 93 ? -5.434 -1.106 -2.001 1.00 98.00 93 LEU A CA 1
ATOM 697 C C . LEU A 1 93 ? -6.691 -1.437 -1.207 1.00 98.00 93 LEU A C 1
ATOM 699 O O . LEU A 1 93 ? -7.320 -0.531 -0.673 1.00 98.00 93 LEU A O 1
ATOM 703 N N . SER A 1 94 ? -7.055 -2.710 -1.119 1.00 96.56 94 SER A N 1
ATOM 704 C CA . SER A 1 94 ? -8.177 -3.223 -0.328 1.00 96.56 94 SER A CA 1
ATOM 705 C C . SER A 1 94 ? -7.665 -4.088 0.816 1.00 96.56 94 SER A C 1
ATOM 707 O O . SER A 1 94 ? -6.703 -4.837 0.643 1.00 96.56 94 SER A O 1
ATOM 709 N N . LEU A 1 95 ? -8.330 -4.008 1.966 1.00 95.50 95 LEU A N 1
ATOM 710 C CA . LEU A 1 95 ? -8.081 -4.858 3.126 1.00 95.50 95 LEU A CA 1
ATOM 711 C C . LEU A 1 95 ? -8.909 -6.145 3.031 1.00 95.50 95 LEU A C 1
ATOM 713 O O . LEU A 1 95 ? -10.108 -6.105 2.751 1.00 95.50 95 LEU A O 1
ATOM 717 N N . TYR A 1 96 ? -8.265 -7.279 3.296 1.00 91.62 96 TYR A N 1
ATOM 718 C CA . TYR A 1 96 ? -8.848 -8.618 3.249 1.00 91.62 96 TYR A CA 1
ATOM 719 C C . TYR A 1 96 ? -8.514 -9.424 4.507 1.00 91.62 96 TYR A C 1
ATOM 721 O O . TYR A 1 96 ? -7.627 -9.063 5.284 1.00 91.62 96 TYR A O 1
ATOM 729 N N . SER A 1 97 ? -9.245 -10.530 4.675 1.00 86.62 97 SER A N 1
ATOM 730 C CA . SER A 1 97 ? -9.169 -11.466 5.803 1.00 86.62 97 SER A CA 1
ATOM 731 C C . SER A 1 97 ? -9.514 -10.869 7.187 1.00 86.62 97 SER A C 1
ATOM 733 O O . SER A 1 97 ? -9.417 -9.657 7.393 1.00 86.62 97 SER A O 1
ATOM 735 N N . PRO A 1 98 ? -9.963 -11.684 8.165 1.00 87.50 98 PRO A N 1
ATOM 736 C CA . PRO A 1 98 ? -10.397 -11.186 9.474 1.00 87.50 98 PRO A CA 1
ATOM 737 C C . PRO A 1 98 ? -9.389 -10.226 10.113 1.00 87.50 98 PRO A C 1
ATOM 739 O O . PRO A 1 98 ? -8.182 -10.468 10.070 1.00 87.50 98 PRO A O 1
ATOM 742 N N . LYS A 1 99 ? -9.883 -9.136 10.716 1.00 89.81 99 LYS A N 1
ATOM 743 C CA . LYS A 1 99 ? -9.053 -8.075 11.319 1.00 89.81 99 LYS A CA 1
ATOM 744 C C . LYS A 1 99 ? -8.073 -7.415 10.341 1.00 89.81 99 LYS A C 1
ATOM 746 O O . LYS A 1 99 ? -7.009 -6.952 10.760 1.00 89.81 99 LYS A O 1
ATOM 751 N N . ALA A 1 100 ? -8.441 -7.370 9.058 1.00 93.06 100 ALA A N 1
ATOM 752 C CA . ALA A 1 100 ? -7.638 -6.802 7.982 1.00 93.06 100 ALA A CA 1
ATOM 753 C C . ALA A 1 100 ? -6.227 -7.416 7.922 1.00 93.06 100 ALA A C 1
ATOM 755 O O . ALA A 1 100 ? -5.228 -6.699 7.919 1.00 93.06 100 ALA A O 1
ATOM 756 N N . ALA A 1 101 ? -6.123 -8.746 7.942 1.00 94.75 101 ALA A N 1
ATOM 757 C CA . ALA A 1 101 ? -4.831 -9.436 7.954 1.00 94.75 101 ALA A CA 1
ATOM 758 C C . ALA A 1 101 ? -4.046 -9.298 6.635 1.00 94.75 101 ALA A C 1
ATOM 760 O O . ALA A 1 101 ? -2.830 -9.489 6.621 1.00 94.75 101 ALA A O 1
ATOM 761 N N . GLU A 1 102 ? -4.710 -8.947 5.536 1.00 95.94 102 GLU A N 1
ATOM 762 C CA . GLU A 1 102 ? -4.122 -8.896 4.198 1.00 95.94 102 GLU A CA 1
ATOM 763 C C . GLU A 1 102 ? -4.455 -7.587 3.485 1.00 95.94 102 GLU A C 1
ATOM 765 O O . GLU A 1 102 ? -5.482 -6.959 3.745 1.00 95.94 102 GLU A O 1
ATOM 770 N N . ILE A 1 103 ? -3.583 -7.191 2.559 1.00 97.00 103 ILE A N 1
ATOM 771 C CA . 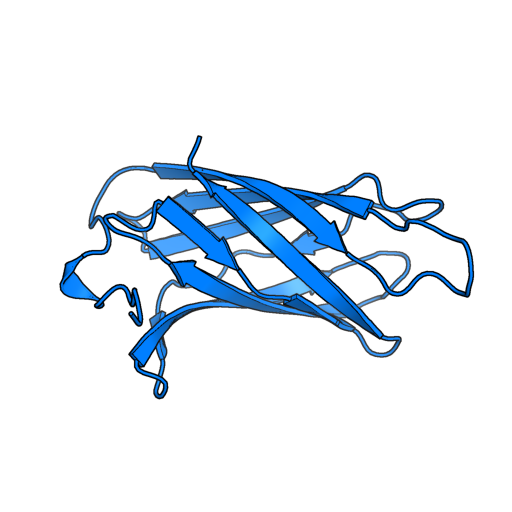ILE A 1 103 ? -3.782 -6.048 1.674 1.00 97.00 103 ILE A CA 1
ATOM 772 C C . ILE A 1 103 ? -3.501 -6.463 0.232 1.00 97.00 103 ILE A C 1
ATOM 774 O O . ILE A 1 103 ? -2.494 -7.113 -0.048 1.00 97.00 103 ILE A O 1
ATOM 778 N N . VAL A 1 104 ? -4.395 -6.110 -0.688 1.00 96.62 104 VAL A N 1
ATOM 779 C CA . VAL A 1 104 ? -4.270 -6.463 -2.110 1.00 96.62 104 VAL A CA 1
ATOM 780 C C . VAL A 1 104 ? -4.737 -5.301 -2.970 1.00 96.62 104 VAL A C 1
ATOM 782 O O . VAL A 1 104 ? -5.721 -4.640 -2.645 1.00 96.62 104 VAL A O 1
ATOM 785 N N . GLY A 1 105 ? -4.057 -5.058 -4.084 1.00 96.75 105 GLY A N 1
ATOM 786 C CA . GLY A 1 105 ? -4.482 -4.056 -5.047 1.00 96.75 105 GLY A CA 1
ATOM 787 C C . GLY A 1 105 ? -3.423 -3.769 -6.094 1.00 96.75 105 GLY A C 1
ATOM 788 O O . GLY A 1 105 ? -2.722 -4.679 -6.536 1.00 96.75 105 GLY A O 1
ATOM 789 N N . LYS A 1 106 ? -3.322 -2.508 -6.510 1.00 97.00 106 LYS A N 1
ATOM 790 C CA . LYS A 1 106 ? -2.349 -2.076 -7.515 1.00 97.00 106 LYS A CA 1
ATOM 791 C C . LYS A 1 106 ? -1.995 -0.597 -7.406 1.00 97.00 106 LYS A C 1
ATOM 793 O O . LYS A 1 106 ? -2.780 0.200 -6.892 1.00 97.00 106 LYS A O 1
ATOM 798 N N . ALA A 1 107 ? -0.837 -0.238 -7.947 1.00 97.12 107 ALA A N 1
ATOM 799 C CA . ALA A 1 107 ? -0.503 1.125 -8.338 1.00 97.12 107 ALA A CA 1
ATOM 800 C C . ALA A 1 107 ? -0.617 1.252 -9.863 1.00 97.12 107 ALA A C 1
ATOM 802 O O . ALA A 1 107 ? -0.183 0.359 -10.585 1.00 97.12 107 ALA A O 1
ATOM 803 N N . SER A 1 108 ? -1.192 2.350 -10.336 1.00 96.31 108 SER A N 1
ATOM 804 C CA . SER A 1 108 ? -1.452 2.620 -11.748 1.00 96.31 108 SER A CA 1
ATOM 805 C C . SER A 1 108 ? -0.736 3.890 -12.186 1.00 96.31 108 SER A C 1
ATOM 807 O O . SER A 1 108 ? -0.902 4.959 -11.589 1.00 96.31 108 SER A O 1
ATOM 809 N N . PHE A 1 109 ? 0.035 3.763 -13.260 1.00 93.69 109 PHE A N 1
ATOM 810 C CA . PHE A 1 109 ? 0.769 4.842 -13.910 1.00 93.69 109 PHE A CA 1
ATOM 811 C C . PHE A 1 109 ? 0.404 4.893 -15.393 1.00 93.69 109 PHE A C 1
ATOM 813 O O . PHE A 1 109 ? -0.163 3.953 -15.945 1.00 93.69 109 PHE A O 1
ATOM 820 N N . ARG A 1 110 ? 0.785 5.978 -16.079 1.00 88.94 110 ARG A N 1
ATOM 821 C CA . ARG A 1 110 ? 0.557 6.123 -17.529 1.00 88.94 110 ARG A CA 1
ATOM 822 C C . ARG A 1 110 ? 1.126 4.954 -18.347 1.00 88.94 110 ARG A C 1
ATOM 824 O O . ARG A 1 110 ? 0.572 4.616 -19.386 1.00 88.94 110 ARG A O 1
ATOM 831 N N . ASN A 1 111 ? 2.223 4.366 -17.874 1.00 80.44 111 ASN A N 1
ATOM 832 C CA . ASN A 1 111 ? 3.008 3.375 -18.609 1.00 80.44 111 ASN A CA 1
ATOM 833 C C . ASN A 1 111 ? 2.805 1.939 -18.092 1.00 80.44 111 ASN A C 1
ATOM 835 O O . ASN A 1 111 ? 3.603 1.071 -18.433 1.00 80.44 111 ASN A O 1
ATOM 839 N N . GLY A 1 112 ? 1.793 1.694 -17.253 1.00 86.69 112 GLY A N 1
ATOM 840 C CA . GLY A 1 112 ? 1.464 0.354 -16.771 1.00 86.69 112 GLY A CA 1
ATOM 841 C C . GLY A 1 112 ? 0.981 0.308 -15.324 1.00 86.69 112 GLY A C 1
ATOM 842 O O . GLY A 1 112 ? 1.037 1.294 -14.583 1.00 86.69 112 GLY A O 1
ATOM 843 N N . ASP A 1 113 ? 0.533 -0.884 -14.940 1.00 91.62 113 ASP A N 1
ATOM 844 C CA . ASP A 1 113 ? 0.096 -1.215 -13.589 1.00 91.62 113 ASP A CA 1
ATOM 845 C C . ASP A 1 113 ? 1.154 -2.048 -12.857 1.00 91.62 113 ASP A C 1
ATOM 847 O O . ASP A 1 113 ? 1.873 -2.856 -13.445 1.00 91.62 113 ASP A O 1
ATOM 851 N N . ILE A 1 114 ? 1.206 -1.879 -11.539 1.00 93.06 114 ILE A N 1
ATOM 852 C CA . ILE A 1 114 ? 2.010 -2.681 -10.622 1.00 93.06 114 ILE A CA 1
ATOM 853 C C . ILE A 1 114 ? 1.047 -3.339 -9.645 1.00 93.06 114 ILE A C 1
ATOM 855 O O . ILE A 1 114 ? 0.445 -2.659 -8.814 1.00 93.06 114 ILE A O 1
ATOM 859 N N . GLY A 1 115 ? 0.887 -4.657 -9.750 1.00 95.50 115 GLY A N 1
ATOM 860 C CA . GLY A 1 115 ? 0.092 -5.449 -8.816 1.00 95.50 115 GLY A CA 1
ATOM 861 C C . GLY A 1 115 ? 0.745 -5.487 -7.438 1.00 95.50 115 GLY A C 1
ATOM 862 O O . GLY A 1 115 ? 1.966 -5.481 -7.329 1.00 95.50 115 GLY A O 1
ATOM 863 N N . ILE A 1 116 ? -0.051 -5.514 -6.375 1.00 97.12 116 ILE A N 1
ATOM 864 C CA . ILE A 1 116 ? 0.421 -5.437 -4.990 1.00 97.12 116 ILE A CA 1
ATOM 865 C C . ILE A 1 116 ? -0.334 -6.467 -4.150 1.00 97.12 116 ILE A C 1
ATOM 867 O O . ILE A 1 116 ? -1.564 -6.515 -4.184 1.00 97.12 116 ILE A O 1
ATOM 871 N N . ALA A 1 117 ? 0.390 -7.248 -3.350 1.00 96.69 117 ALA A N 1
ATOM 872 C CA . ALA A 1 117 ? -0.192 -8.100 -2.318 1.00 96.69 117 ALA A CA 1
ATOM 873 C C . ALA A 1 117 ? 0.719 -8.152 -1.089 1.00 96.69 117 ALA A C 1
ATOM 875 O O . ALA A 1 117 ? 1.937 -8.265 -1.218 1.00 96.69 117 ALA A O 1
ATOM 876 N N . GLY A 1 118 ? 0.145 -8.107 0.111 1.00 97.31 118 GLY A N 1
ATOM 877 C CA . GLY A 1 118 ? 0.903 -8.195 1.353 1.00 97.31 118 GLY A CA 1
ATOM 878 C C . GLY A 1 118 ? 0.088 -8.695 2.532 1.00 97.31 118 GLY A C 1
ATOM 879 O O . GLY A 1 118 ? -1.141 -8.692 2.516 1.00 97.31 118 GLY A O 1
ATOM 880 N N . LYS A 1 119 ? 0.805 -9.115 3.573 1.00 97.44 119 LYS A N 1
ATOM 881 C CA . LYS A 1 119 ? 0.236 -9.591 4.832 1.00 97.44 119 LYS A CA 1
ATOM 882 C C . LYS A 1 119 ? 0.700 -8.723 5.993 1.00 97.44 119 LYS A C 1
ATOM 884 O O . LYS A 1 119 ? 1.853 -8.272 6.021 1.00 97.44 119 LYS A O 1
ATOM 889 N N . LYS A 1 120 ? -0.189 -8.537 6.959 1.00 96.25 120 LYS A N 1
ATOM 890 C CA . LYS A 1 120 ? 0.116 -7.913 8.243 1.00 96.25 120 LYS A CA 1
ATOM 891 C C . LYS A 1 120 ? 1.246 -8.682 8.944 1.00 96.25 120 LYS A C 1
ATOM 893 O O . LYS A 1 120 ? 1.266 -9.915 8.899 1.00 96.25 120 LYS A O 1
ATOM 898 N N . GLN A 1 121 ? 2.199 -7.949 9.516 1.00 93.75 121 GLN A N 1
ATOM 899 C CA . GLN A 1 121 ? 3.284 -8.474 10.354 1.00 93.75 121 GLN A CA 1
ATOM 900 C C . GLN A 1 121 ? 2.886 -8.503 11.828 1.00 93.75 121 GLN A C 1
ATOM 902 O O . GLN A 1 121 ? 2.085 -7.628 12.239 1.00 93.75 121 GLN A O 1
#

Sequence (121 aa):
MTIRVTFFDIPTTGTANYKGSAFAEAGYCKKDYGKLDYTVDFASKTGQGSITGLPGKQDITLKQAQLRARPDNTSGFDGNAKSKDFGDGSYSLSLYSPKAAEIVGKASFRNGDIGIAGKKQ

Solvent-accessible surface area (backbone atoms only — not comparable to full-atom values): 6183 Å² total; per-residue (Å²): 136,87,83,74,33,53,82,85,46,45,61,67,58,60,72,44,46,27,44,39,41,25,40,43,85,43,66,92,96,52,83,31,53,21,34,32,44,38,40,35,34,33,62,80,34,34,34,35,36,38,38,34,71,34,76,98,49,72,53,31,41,36,42,75,19,56,60,40,80,45,98,86,62,41,33,29,34,65,30,47,24,41,28,87,84,63,40,71,33,32,32,41,40,34,44,28,47,81,61,45,40,28,38,40,41,34,37,43,35,89,90,50,58,31,40,36,41,29,37,55,112

Nearest PDB structures (foldseek):
  5o14-assembly2_B  TM=8.435E-01  e=2.411E-09  Neisseria meningitidis MC58
  8bk2-assembly2_B  TM=8.448E-01  e=8.882E-09  Neisseria meningitidis serogroup B
  4aym-assembly1_C  TM=8.527E-01  e=4.966E-08  Neisseria meningitidis MC58
  4z3t-assembly2_B  TM=8.454E-01  e=4.031E-08  Neisseria meningitidis
  2y7s-assembly2_B  TM=8.255E-01  e=3.447E-08  Neisseria meningitidis MC58

Mean predicted aligned error: 4.91 Å